Protein AF-Q17CD0-F1 (afdb_monomer)

InterPro domains:
  IPR032071 Domain of unknown function DUF4806 [PF16064] (34-120)

Secondary structure (DSSP, 8-state):
-HHHHHHHHHHHHHHHHHHHHTT--S-SS---PPTT--SSB-SHHHHHHHHHHHHH-HHHHHHHHHHHHHH--TT--HHHHHHHHB-HHHHTTEESS-EEETTEEEEEGGG-TTTTTT--

Foldseek 3Di:
DVVVVVVVVVVVVVVVVVVVVVVPPDDDDDQLDQPPDDPQDQALVSVVVLQCCLVVDVVSLVSL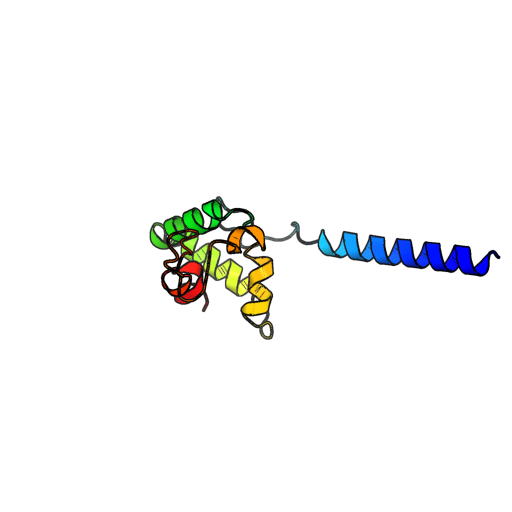LSNLVVQPDVPDDVVNCCCGRYPPNNPPQADCCWDPDVVRTRHHLVVGCSNPVSND

Organism: Aedes aegypti (NCBI:txid7159)

Mean predicted aligned error: 13.46 Å

Sequence (120 aa):
MEKLKLELAQLDVLFSRRREMKQQTGSGKGRPAVVGFEFPLKAEDDVERLEVAVNSDATIRSQYIQLLKAKKLKHIDLVDCFPMLFGSSSMEGYTWSGCRMVKFPKKSMKNYSIFNDCML

Solvent-accessible surface area (backbone atoms only — not comparable to full-atom values): 7036 Å² total; per-residue (Å²): 122,65,70,63,56,53,51,53,54,52,50,52,53,51,55,49,53,55,54,51,64,72,62,70,83,76,87,92,68,90,68,62,63,35,87,96,58,69,78,43,27,55,45,47,66,55,53,53,52,48,42,53,41,38,75,73,31,69,66,47,32,51,29,46,34,48,30,48,57,71,65,48,48,101,85,56,56,69,77,71,47,41,66,61,48,38,27,74,69,26,43,72,54,49,33,65,83,35,39,89,41,95,90,60,66,25,46,37,41,72,79,34,51,72,72,46,77,49,64,123

Radius of gyration: 18.98 Å; Cα contacts (8 Å, |Δi|>4): 116; chains: 1; bounding box: 53×28×54 Å

Structure (mmCIF, N/CA/C/O backbone):
data_AF-Q17CD0-F1
#
_entry.id   AF-Q17CD0-F1
#
loop_
_atom_site.group_PDB
_atom_site.id
_atom_site.type_symbol
_atom_site.label_atom_id
_atom_site.label_alt_id
_atom_site.label_comp_id
_atom_site.label_asym_id
_atom_site.label_entity_id
_atom_site.label_seq_id
_atom_site.pdbx_PDB_ins_code
_atom_site.Cartn_x
_atom_site.Cartn_y
_atom_site.Cartn_z
_atom_site.occupancy
_atom_site.B_iso_or_equiv
_atom_site.auth_seq_id
_atom_site.auth_comp_id
_atom_site.auth_asym_id
_atom_site.auth_atom_id
_atom_site.pdbx_PDB_model_num
ATOM 1 N N . MET A 1 1 ? 40.464 16.721 30.972 1.00 55.81 1 MET A N 1
ATOM 2 C CA . MET A 1 1 ? 40.202 15.852 29.798 1.00 55.81 1 MET A CA 1
ATOM 3 C C . MET A 1 1 ? 39.076 14.832 30.013 1.00 55.81 1 MET A C 1
ATOM 5 O O . MET A 1 1 ? 38.546 14.352 29.023 1.00 55.81 1 MET A O 1
ATOM 9 N N . GLU A 1 2 ? 38.659 14.515 31.246 1.00 60.78 2 GLU A N 1
ATOM 10 C CA . GLU A 1 2 ? 37.575 13.536 31.494 1.00 60.78 2 GLU A CA 1
ATOM 11 C C . GLU A 1 2 ? 36.161 14.040 31.178 1.00 60.78 2 GLU A C 1
ATOM 13 O O . GLU A 1 2 ? 35.322 13.261 30.735 1.00 60.78 2 GLU A O 1
ATOM 18 N N . LYS A 1 3 ? 35.903 15.347 31.316 1.00 63.97 3 LYS A N 1
ATOM 19 C CA . LYS A 1 3 ? 34.569 15.924 31.079 1.00 63.97 3 LYS A CA 1
ATOM 20 C C . LYS A 1 3 ? 34.076 15.735 29.635 1.00 63.97 3 LYS A C 1
ATOM 22 O O . LYS A 1 3 ? 32.917 15.399 29.434 1.00 63.97 3 LYS A O 1
ATOM 27 N N . LEU A 1 4 ? 34.970 15.868 28.648 1.00 60.69 4 LEU A N 1
ATOM 28 C CA . LEU A 1 4 ? 34.628 15.664 27.232 1.00 60.69 4 LEU A CA 1
ATOM 29 C C . LEU A 1 4 ? 34.391 14.186 26.887 1.00 60.69 4 LEU A C 1
ATOM 31 O O . LEU A 1 4 ? 33.553 13.889 26.043 1.00 60.69 4 LEU A O 1
ATOM 35 N N . LYS A 1 5 ? 35.086 13.250 27.552 1.00 67.81 5 LYS A N 1
ATOM 36 C CA . LYS A 1 5 ? 34.844 11.809 27.361 1.00 67.81 5 LYS A CA 1
ATOM 37 C C . LYS A 1 5 ? 33.465 11.405 27.879 1.00 67.81 5 LYS A C 1
ATOM 39 O O . LYS A 1 5 ? 32.803 10.571 27.270 1.00 67.81 5 LYS A O 1
ATOM 44 N N . LEU A 1 6 ? 33.035 12.024 28.978 1.00 69.06 6 LEU A N 1
ATOM 45 C CA . LEU A 1 6 ? 31.720 11.780 29.558 1.00 69.06 6 LEU A CA 1
ATOM 46 C C . LEU A 1 6 ? 30.593 12.306 28.657 1.00 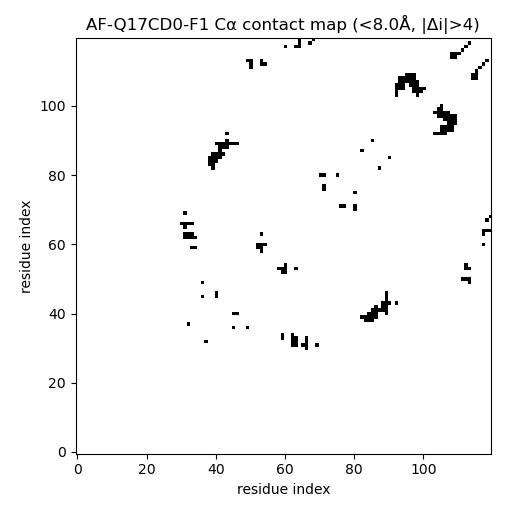69.06 6 LEU A C 1
ATOM 48 O O . LEU A 1 6 ? 29.567 11.647 28.522 1.00 69.06 6 LEU A O 1
ATOM 52 N N . GLU A 1 7 ? 30.795 13.452 28.006 1.00 67.12 7 GLU A N 1
ATOM 53 C CA . GLU A 1 7 ? 29.801 14.039 27.101 1.00 67.12 7 GLU A CA 1
ATOM 54 C C . GLU A 1 7 ? 29.646 13.232 25.799 1.00 67.12 7 GLU A C 1
ATOM 56 O O . GLU A 1 7 ? 28.523 12.973 25.367 1.00 67.12 7 GLU A O 1
ATOM 61 N N . LEU A 1 8 ? 30.753 12.734 25.227 1.00 65.62 8 LEU A N 1
ATOM 62 C CA . LEU A 1 8 ? 30.714 11.868 24.039 1.00 65.62 8 LEU A CA 1
ATOM 63 C C . LEU A 1 8 ? 29.952 10.561 24.314 1.00 65.62 8 LEU A C 1
ATOM 65 O O . LEU A 1 8 ? 29.104 10.155 23.522 1.00 65.62 8 LEU A O 1
ATOM 69 N N . ALA A 1 9 ? 30.202 9.941 25.472 1.00 70.88 9 ALA A N 1
ATOM 70 C CA . ALA A 1 9 ? 29.519 8.717 25.881 1.00 70.88 9 ALA A CA 1
ATOM 71 C C . ALA A 1 9 ? 28.007 8.930 26.077 1.00 70.88 9 ALA A C 1
ATOM 73 O O . ALA A 1 9 ? 27.204 8.072 25.714 1.00 70.88 9 ALA A O 1
ATOM 74 N N . GLN A 1 10 ? 27.598 10.087 26.609 1.00 73.56 10 GLN A N 1
ATOM 75 C CA . GLN A 1 10 ? 26.178 10.428 26.749 1.00 73.56 10 GLN A CA 1
ATOM 76 C C . GLN A 1 10 ? 25.504 10.644 25.389 1.00 73.56 10 GLN A C 1
ATOM 78 O O . GLN A 1 10 ? 24.355 10.232 25.203 1.00 73.56 10 GLN A O 1
ATOM 83 N N . LEU A 1 11 ? 26.217 11.235 24.425 1.00 62.34 11 LEU A N 1
ATOM 84 C CA . LEU A 1 11 ? 25.715 11.415 23.067 1.00 62.34 11 LEU A CA 1
ATOM 85 C C . LEU A 1 11 ? 25.532 10.066 22.354 1.00 62.34 11 LEU A C 1
ATOM 87 O O . LEU A 1 11 ? 24.478 9.839 21.764 1.00 62.34 11 LEU A O 1
ATOM 91 N N . ASP A 1 12 ? 26.491 9.143 22.465 1.00 69.75 12 ASP A N 1
ATOM 92 C CA . ASP A 1 12 ? 26.392 7.793 21.886 1.00 69.75 12 ASP A CA 1
ATOM 93 C C . ASP A 1 12 ? 25.223 6.989 22.468 1.00 69.75 12 ASP A C 1
ATOM 95 O O . ASP A 1 12 ? 24.493 6.322 21.729 1.00 69.75 12 ASP A O 1
ATOM 99 N N . VAL A 1 13 ? 24.974 7.105 23.776 1.00 71.62 13 VAL A N 1
ATOM 100 C CA . VAL A 1 13 ? 23.810 6.482 24.425 1.00 71.62 13 VAL A CA 1
ATOM 101 C C . VAL A 1 13 ? 22.501 7.106 23.932 1.00 71.62 13 VAL A C 1
ATOM 103 O O . VAL A 1 13 ? 21.550 6.375 23.661 1.00 71.62 13 VAL A O 1
ATOM 106 N N . LEU A 1 14 ? 22.432 8.430 23.745 1.00 67.81 14 LEU A N 1
ATOM 107 C CA . LEU A 1 14 ? 21.251 9.098 23.176 1.00 67.81 14 LEU A CA 1
ATOM 108 C C . LEU A 1 14 ? 21.017 8.720 21.707 1.00 67.81 14 LEU A C 1
ATOM 110 O O . LEU A 1 14 ? 19.874 8.478 21.307 1.00 67.81 14 LEU A O 1
ATOM 114 N N . PHE A 1 15 ? 22.078 8.630 20.904 1.00 64.69 15 PHE A N 1
ATOM 115 C CA . PHE A 1 15 ? 21.995 8.192 19.511 1.00 64.69 15 PHE A CA 1
ATOM 116 C C . PHE A 1 15 ? 21.641 6.706 19.391 1.00 64.69 15 PHE A C 1
ATOM 118 O O . PHE A 1 15 ? 20.910 6.336 18.468 1.00 64.69 15 PHE A O 1
ATOM 125 N N . SER A 1 16 ? 22.092 5.866 20.325 1.00 66.44 16 SER A N 1
ATOM 126 C CA . SER A 1 16 ? 21.716 4.449 20.410 1.00 66.44 16 SER A CA 1
ATOM 127 C C . SER A 1 16 ? 20.255 4.293 20.837 1.00 66.44 16 SER A C 1
ATOM 129 O O . SER A 1 16 ? 19.487 3.662 20.115 1.00 66.44 16 SER A O 1
ATOM 131 N N . ARG A 1 17 ? 19.806 5.013 21.876 1.00 62.75 17 ARG A N 1
ATOM 132 C CA . ARG A 1 17 ? 18.385 5.077 22.276 1.00 62.75 17 ARG A CA 1
ATOM 133 C C . ARG A 1 17 ? 17.471 5.556 21.151 1.00 62.75 17 ARG A C 1
ATOM 135 O O . ARG A 1 17 ? 16.364 5.048 20.991 1.00 62.75 17 ARG A O 1
ATOM 142 N N . ARG A 1 18 ? 17.913 6.532 20.350 1.00 55.31 18 ARG A N 1
ATOM 143 C CA . ARG A 1 18 ? 17.158 7.011 19.180 1.00 55.31 18 ARG A CA 1
ATOM 144 C C . ARG A 1 18 ? 17.078 5.948 18.075 1.00 55.31 18 ARG A C 1
ATOM 146 O O . ARG A 1 18 ? 16.053 5.865 17.402 1.00 55.31 18 ARG A O 1
ATOM 153 N N . ARG A 1 19 ? 18.123 5.130 17.890 1.00 54.75 19 ARG A N 1
ATOM 154 C CA . ARG A 1 19 ? 18.104 3.987 16.957 1.00 54.75 19 ARG A CA 1
ATOM 155 C C . ARG A 1 19 ? 17.168 2.875 17.441 1.00 54.75 19 ARG A C 1
ATOM 157 O O . ARG A 1 19 ? 16.420 2.341 16.627 1.00 54.75 19 ARG A O 1
ATOM 164 N N . GLU A 1 20 ? 17.131 2.607 18.744 1.00 50.88 20 GLU A N 1
ATOM 165 C CA . GLU A 1 20 ? 16.220 1.626 19.353 1.00 50.88 20 GLU A CA 1
ATOM 166 C C . GLU A 1 20 ? 14.748 2.073 19.283 1.00 50.88 20 GLU A C 1
ATOM 168 O O . GLU A 1 20 ? 13.879 1.287 18.906 1.00 50.88 20 GLU A O 1
ATOM 173 N N . MET A 1 21 ? 14.460 3.363 19.502 1.00 46.91 21 MET A N 1
ATOM 174 C CA . MET A 1 21 ? 13.113 3.941 19.331 1.00 46.91 21 MET A CA 1
ATOM 175 C C . MET A 1 21 ? 12.563 3.790 17.901 1.00 46.91 21 MET A C 1
ATOM 177 O O . MET A 1 21 ? 11.350 3.739 17.714 1.00 46.91 21 MET A O 1
ATOM 181 N N . LYS A 1 22 ? 13.426 3.678 16.880 1.00 47.19 22 LYS A N 1
ATOM 182 C CA . LYS A 1 22 ? 12.998 3.459 15.486 1.00 47.19 22 LYS A CA 1
ATOM 183 C C . LYS A 1 22 ? 12.727 1.982 15.161 1.00 47.19 22 LYS A C 1
ATOM 185 O O . LYS A 1 22 ? 12.101 1.701 14.142 1.00 47.19 22 LYS A O 1
ATOM 190 N N . GLN A 1 23 ? 13.143 1.049 16.023 1.00 43.47 23 GLN A N 1
ATOM 191 C CA . GLN A 1 23 ? 12.863 -0.390 15.893 1.00 43.47 23 GLN A CA 1
ATOM 192 C C . GLN A 1 23 ? 11.686 -0.867 16.753 1.00 43.47 23 GLN A C 1
ATOM 194 O O . GLN A 1 23 ? 11.184 -1.969 16.545 1.00 43.47 23 GLN A O 1
ATOM 199 N N . GLN A 1 24 ? 11.148 -0.029 17.642 1.00 42.75 24 GLN A N 1
ATOM 200 C CA . GLN A 1 24 ? 9.991 -0.383 18.465 1.00 42.75 24 GLN A CA 1
ATOM 201 C C . GLN A 1 24 ? 8.654 -0.052 17.786 1.00 42.75 24 GLN A C 1
ATOM 203 O O . GLN A 1 24 ? 7.760 0.568 18.349 1.00 42.75 24 GLN A O 1
ATOM 208 N N . THR A 1 25 ? 8.482 -0.550 16.561 1.00 42.34 25 THR A N 1
ATOM 209 C CA . THR A 1 25 ? 7.152 -0.898 16.052 1.00 42.34 25 THR A CA 1
ATOM 210 C C . THR A 1 25 ? 7.174 -2.331 15.514 1.00 42.34 25 THR A C 1
ATOM 212 O O . THR A 1 25 ? 6.956 -2.593 14.344 1.00 42.34 25 THR A O 1
ATOM 215 N N . GLY A 1 26 ? 7.270 -3.306 16.421 1.00 40.62 26 GLY A N 1
ATOM 216 C CA . GLY A 1 26 ? 6.825 -4.706 16.253 1.00 40.62 26 GLY A CA 1
ATOM 217 C C . GLY A 1 26 ? 6.752 -5.359 17.637 1.00 40.62 26 GLY A C 1
ATOM 218 O O . GLY A 1 26 ? 7.689 -5.189 18.394 1.00 40.62 26 GLY A O 1
ATOM 219 N N . SER A 1 27 ? 5.730 -6.058 18.125 1.00 39.69 27 SER A N 1
ATOM 220 C CA . SER A 1 27 ? 4.327 -6.289 17.786 1.00 39.69 27 SER A CA 1
ATOM 221 C C . SER A 1 27 ? 3.761 -6.949 19.056 1.00 39.69 27 SER A C 1
ATOM 223 O O . SER A 1 27 ? 4.295 -7.957 19.504 1.00 39.69 27 SER A O 1
ATOM 225 N N . GLY A 1 28 ? 2.765 -6.347 19.704 1.00 40.03 28 GLY A N 1
ATOM 226 C CA . GLY A 1 28 ? 2.312 -6.774 21.035 1.00 40.03 28 GLY A CA 1
ATOM 227 C C . GLY A 1 28 ? 0.948 -6.205 21.405 1.00 40.03 28 GLY A C 1
ATOM 228 O O . GLY A 1 28 ? 0.776 -5.689 22.502 1.00 40.03 28 GLY A O 1
ATOM 229 N N . LYS A 1 29 ? 0.032 -6.203 20.433 1.00 38.03 29 LYS A N 1
ATOM 230 C CA . LYS A 1 29 ? -1.438 -6.099 20.532 1.00 38.03 29 LYS A CA 1
ATOM 231 C C . LYS A 1 29 ? -1.953 -5.906 19.109 1.00 38.03 29 LYS A C 1
ATOM 233 O O . LYS A 1 29 ? -1.430 -5.043 18.410 1.00 38.03 29 LYS A O 1
ATOM 238 N N . GLY A 1 30 ? -2.886 -6.764 18.690 1.00 46.22 30 GLY A N 1
ATOM 239 C CA . GLY A 1 30 ? -3.349 -6.970 17.312 1.00 46.22 30 GLY A CA 1
ATOM 240 C C . GLY A 1 30 ? -3.246 -5.740 16.419 1.00 46.22 30 GLY A C 1
ATOM 241 O O . GLY A 1 30 ? -4.129 -4.886 16.414 1.00 46.22 30 GLY A O 1
ATOM 242 N N . ARG A 1 31 ? -2.152 -5.653 15.659 1.00 51.72 31 ARG A N 1
ATOM 243 C CA . ARG A 1 31 ? -2.092 -4.695 14.563 1.00 51.72 31 ARG A CA 1
ATOM 244 C C . ARG A 1 31 ? -3.049 -5.205 13.504 1.00 51.72 31 ARG A C 1
ATOM 246 O O . ARG A 1 31 ? -3.012 -6.407 13.243 1.00 51.72 31 ARG A O 1
ATOM 253 N N . PRO A 1 32 ? -3.872 -4.343 12.900 1.00 56.31 32 PRO A N 1
ATOM 254 C CA . PRO A 1 32 ? -4.548 -4.702 11.665 1.00 56.31 32 PRO A CA 1
ATOM 255 C C . PRO A 1 32 ? -3.458 -5.074 10.661 1.00 56.31 32 PRO A C 1
ATOM 257 O O . PRO A 1 32 ? -2.757 -4.211 10.152 1.00 56.31 32 PRO A O 1
ATOM 260 N N . ALA A 1 33 ? -3.208 -6.366 10.498 1.00 64.56 33 ALA A N 1
ATOM 261 C CA . ALA A 1 33 ? -2.261 -6.896 9.540 1.00 64.56 33 ALA A CA 1
ATOM 262 C C . ALA A 1 33 ? -3.072 -7.246 8.302 1.00 64.56 33 ALA A C 1
ATOM 264 O O . ALA A 1 33 ? -4.103 -7.910 8.414 1.00 64.56 33 ALA A O 1
ATOM 265 N N . VAL A 1 34 ? -2.627 -6.776 7.141 1.00 76.19 34 VAL A N 1
ATOM 266 C CA . VAL A 1 34 ? -3.184 -7.269 5.886 1.00 76.19 34 VAL A CA 1
ATOM 267 C C . VAL A 1 34 ? -2.561 -8.635 5.652 1.00 76.19 34 VAL A C 1
ATOM 269 O O . VAL A 1 34 ? -1.337 -8.763 5.601 1.00 76.19 34 VAL A O 1
ATOM 272 N N . VAL A 1 35 ? -3.395 -9.665 5.579 1.00 75.88 35 VAL A N 1
ATOM 273 C CA . VAL A 1 35 ? -2.936 -11.044 5.403 1.00 75.88 35 VAL A CA 1
ATOM 274 C C . VAL A 1 35 ? -2.091 -11.135 4.130 1.00 75.88 35 VAL A C 1
ATOM 276 O O . VAL A 1 35 ? -2.539 -10.752 3.053 1.00 75.88 35 VAL A O 1
ATOM 279 N N . GLY A 1 36 ? -0.856 -11.627 4.265 1.00 78.12 36 GLY A N 1
ATOM 280 C CA . GLY A 1 36 ? 0.081 -11.788 3.148 1.00 78.12 36 GLY A CA 1
ATOM 281 C C . GLY A 1 36 ? 0.969 -10.577 2.841 1.00 78.12 36 GLY A C 1
ATOM 282 O O . GLY A 1 36 ? 1.764 -10.667 1.909 1.00 78.12 36 GLY A O 1
ATOM 283 N N . PHE A 1 37 ? 0.884 -9.486 3.614 1.00 81.62 37 PHE A N 1
ATOM 284 C CA . PHE A 1 37 ? 1.698 -8.282 3.407 1.00 81.62 37 PHE A CA 1
ATOM 285 C C . PHE A 1 37 ? 2.418 -7.833 4.680 1.00 81.62 37 PHE A C 1
ATOM 287 O O . PHE A 1 37 ? 1.840 -7.798 5.768 1.00 81.62 37 PHE A O 1
ATOM 294 N N . GLU A 1 38 ? 3.678 -7.421 4.527 1.00 79.81 38 GLU A N 1
ATOM 295 C CA . GLU A 1 38 ? 4.487 -6.856 5.606 1.00 79.81 38 GLU A CA 1
ATOM 296 C C . GLU A 1 38 ? 4.723 -5.362 5.365 1.00 79.81 38 GLU A C 1
ATOM 298 O O . GLU A 1 38 ? 5.344 -4.962 4.384 1.00 79.81 38 GLU A O 1
ATOM 303 N N . PHE A 1 39 ? 4.222 -4.522 6.274 1.00 76.81 39 PHE A N 1
ATOM 304 C CA . PHE A 1 39 ? 4.383 -3.070 6.186 1.00 76.81 39 PHE A CA 1
ATOM 305 C C . PHE A 1 39 ? 5.577 -2.579 7.021 1.00 76.81 39 PHE A C 1
ATOM 307 O O . PHE A 1 39 ? 5.737 -3.028 8.160 1.00 76.81 39 PHE A O 1
ATOM 314 N N . PRO A 1 40 ? 6.336 -1.572 6.545 1.00 80.06 40 PRO A N 1
ATOM 315 C CA . PRO A 1 40 ? 6.164 -0.865 5.271 1.00 80.06 40 PRO A CA 1
ATOM 316 C C . PRO A 1 40 ? 6.632 -1.696 4.069 1.00 80.06 40 PRO A C 1
ATOM 318 O O . PRO A 1 40 ? 7.655 -2.374 4.152 1.00 80.06 40 PRO A O 1
ATOM 321 N N . LEU A 1 41 ? 5.911 -1.588 2.950 1.00 83.00 41 LEU A N 1
ATOM 322 C CA . LEU A 1 41 ? 6.259 -2.255 1.696 1.00 83.00 41 LEU A CA 1
ATOM 323 C C . LEU A 1 41 ? 7.601 -1.724 1.192 1.00 83.00 41 LEU A C 1
ATOM 325 O O . LEU A 1 41 ? 7.785 -0.513 1.080 1.00 83.00 41 LEU A O 1
ATOM 329 N N . LYS A 1 42 ? 8.562 -2.609 0.928 1.00 80.38 42 LYS A N 1
ATOM 330 C CA . LYS A 1 42 ? 9.927 -2.209 0.535 1.00 80.38 42 LYS A CA 1
ATOM 331 C C . LYS A 1 42 ? 10.147 -2.325 -0.966 1.00 80.38 42 LYS A C 1
ATOM 333 O O . LYS A 1 42 ? 10.938 -1.554 -1.506 1.00 80.38 42 LYS A O 1
ATOM 338 N N . ALA A 1 43 ? 9.448 -3.250 -1.617 1.00 81.81 43 ALA A N 1
ATOM 339 C CA . ALA A 1 43 ? 9.521 -3.469 -3.051 1.00 81.81 43 ALA A CA 1
ATOM 340 C C . ALA A 1 43 ? 8.322 -2.845 -3.771 1.00 81.81 43 ALA A C 1
ATOM 342 O O . ALA A 1 43 ? 7.217 -2.780 -3.235 1.00 81.81 43 ALA A O 1
ATOM 343 N N . GLU A 1 44 ? 8.544 -2.419 -5.013 1.00 82.38 44 GLU A N 1
ATOM 344 C CA . GLU A 1 44 ? 7.468 -2.008 -5.919 1.00 82.38 44 GLU A CA 1
ATOM 345 C C . GLU A 1 44 ? 6.495 -3.165 -6.204 1.00 82.38 44 GLU A C 1
ATOM 347 O O . GLU A 1 44 ? 5.288 -2.941 -6.260 1.00 82.38 44 GLU A O 1
ATOM 352 N N . ASP A 1 45 ? 7.010 -4.392 -6.321 1.00 82.69 45 ASP A N 1
ATOM 353 C CA . ASP A 1 45 ? 6.210 -5.595 -6.586 1.00 82.69 45 ASP A CA 1
ATOM 354 C C . ASP A 1 45 ? 5.162 -5.831 -5.485 1.00 82.69 45 ASP A C 1
ATOM 356 O O . ASP A 1 45 ? 4.002 -6.126 -5.767 1.00 82.69 45 ASP A O 1
ATOM 360 N N . ASP A 1 46 ? 5.521 -5.574 -4.221 1.00 84.50 46 ASP A N 1
ATOM 361 C CA . ASP A 1 46 ? 4.585 -5.683 -3.099 1.00 84.50 46 ASP A CA 1
ATOM 362 C C . ASP A 1 46 ? 3.434 -4.670 -3.202 1.00 84.50 46 ASP A C 1
ATOM 364 O O . ASP A 1 46 ? 2.306 -4.970 -2.806 1.00 84.50 46 ASP A O 1
ATOM 368 N N . VAL A 1 47 ? 3.700 -3.472 -3.737 1.00 83.88 47 VAL A N 1
ATOM 369 C CA . VAL A 1 47 ? 2.685 -2.427 -3.954 1.00 83.88 47 VAL A CA 1
ATOM 370 C C . VAL A 1 47 ? 1.691 -2.875 -5.023 1.00 83.88 47 VAL A C 1
ATOM 372 O O . VAL A 1 47 ? 0.483 -2.713 -4.846 1.00 83.88 47 VAL A O 1
ATOM 375 N N . GLU A 1 48 ? 2.175 -3.494 -6.100 1.00 85.00 48 GLU A N 1
ATOM 376 C CA . GLU A 1 48 ? 1.310 -4.047 -7.146 1.00 85.00 48 GLU A CA 1
ATOM 377 C C . GLU A 1 48 ? 0.502 -5.237 -6.648 1.00 85.00 48 GLU A C 1
ATOM 379 O O . GLU A 1 48 ? -0.704 -5.308 -6.891 1.00 85.00 48 GLU A O 1
ATOM 384 N N . ARG A 1 49 ? 1.133 -6.144 -5.896 1.00 87.38 49 ARG A N 1
ATOM 385 C CA . ARG A 1 49 ? 0.430 -7.264 -5.266 1.00 87.38 49 ARG A CA 1
ATOM 386 C C . ARG A 1 49 ? -0.665 -6.762 -4.335 1.00 87.38 49 ARG A C 1
ATOM 388 O O . ARG A 1 49 ? -1.757 -7.324 -4.356 1.00 87.38 49 ARG A O 1
ATOM 395 N N . LEU A 1 50 ? -0.408 -5.705 -3.561 1.00 86.50 50 LEU A N 1
ATOM 396 C CA . LEU A 1 50 ? -1.407 -5.121 -2.669 1.00 86.50 50 LEU A CA 1
ATOM 397 C C . LEU A 1 50 ? -2.569 -4.517 -3.459 1.00 86.50 50 LEU A C 1
ATOM 399 O O . LEU A 1 50 ? -3.717 -4.781 -3.123 1.00 86.50 50 LEU A O 1
ATOM 403 N N . GLU A 1 51 ? -2.300 -3.769 -4.527 1.00 87.75 51 GLU A N 1
ATOM 404 C CA . GLU A 1 51 ? -3.347 -3.207 -5.390 1.00 87.75 51 GLU A CA 1
ATOM 405 C C . GLU A 1 51 ? -4.229 -4.296 -6.011 1.00 87.75 51 GLU A C 1
ATOM 407 O O . GLU A 1 51 ? -5.458 -4.214 -5.964 1.00 87.75 51 GLU A O 1
ATOM 412 N N . VAL A 1 52 ? -3.618 -5.346 -6.567 1.00 87.50 52 VAL A N 1
ATOM 413 C CA . VAL A 1 52 ? -4.357 -6.474 -7.148 1.00 87.50 52 VAL A CA 1
ATOM 414 C C . VAL A 1 52 ? -5.185 -7.173 -6.076 1.00 87.50 52 VAL A C 1
ATOM 416 O O . VAL A 1 52 ? -6.358 -7.462 -6.304 1.00 87.50 52 VAL A O 1
ATOM 419 N N . ALA A 1 53 ? -4.611 -7.405 -4.896 1.00 87.00 53 ALA A N 1
ATOM 420 C CA . ALA A 1 53 ? -5.289 -8.075 -3.796 1.00 87.00 53 ALA A CA 1
ATOM 421 C C . ALA A 1 53 ? -6.464 -7.251 -3.245 1.00 87.00 53 ALA A C 1
ATOM 423 O O . ALA A 1 53 ? -7.521 -7.804 -2.970 1.00 87.00 53 ALA A O 1
ATOM 424 N N . VAL A 1 54 ? -6.320 -5.928 -3.150 1.00 86.62 54 VAL A N 1
ATOM 425 C CA . VAL A 1 54 ? -7.372 -5.005 -2.695 1.00 86.62 54 VAL A CA 1
ATOM 426 C C . VAL A 1 54 ? -8.508 -4.875 -3.716 1.00 86.62 54 VAL A C 1
ATOM 428 O O . VAL A 1 54 ? -9.665 -4.728 -3.323 1.00 86.62 54 VAL A O 1
ATOM 431 N N . ASN A 1 55 ? -8.211 -4.951 -5.016 1.00 86.31 55 ASN A N 1
ATOM 432 C CA . ASN A 1 55 ? -9.247 -4.965 -6.055 1.00 86.31 55 ASN A CA 1
ATOM 433 C C . ASN A 1 55 ? -9.917 -6.338 -6.213 1.00 86.31 55 ASN A C 1
ATOM 435 O O . ASN A 1 55 ? -11.089 -6.402 -6.576 1.00 86.31 55 ASN A O 1
ATOM 439 N N . SER A 1 56 ? -9.191 -7.426 -5.953 1.00 87.62 56 SER A N 1
ATOM 440 C CA . SER A 1 56 ? -9.703 -8.794 -6.122 1.00 87.62 56 SER A CA 1
ATOM 441 C C . SER A 1 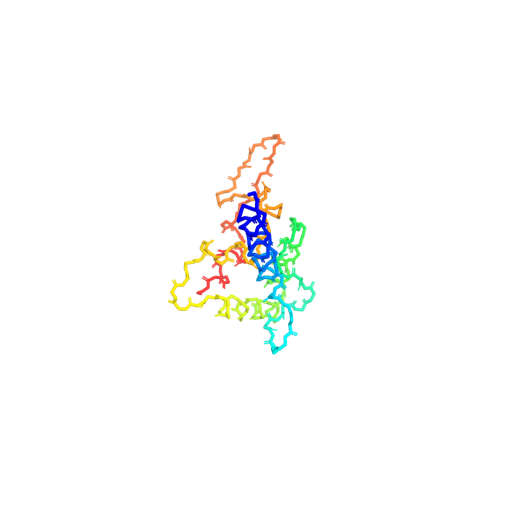56 ? -10.446 -9.306 -4.886 1.00 87.62 56 SER A C 1
ATOM 443 O O . SER A 1 56 ? -11.391 -10.078 -5.023 1.00 87.62 56 SER A O 1
ATOM 445 N N . ASP A 1 57 ? -10.034 -8.888 -3.685 1.00 87.38 57 ASP A N 1
ATOM 446 C CA . ASP A 1 57 ? -10.579 -9.360 -2.412 1.00 87.38 57 ASP A CA 1
ATOM 447 C C . ASP A 1 57 ? -10.987 -8.189 -1.502 1.00 87.38 57 ASP A C 1
ATOM 449 O O . ASP A 1 57 ? -10.169 -7.453 -0.935 1.00 87.38 57 ASP A O 1
ATOM 453 N N . ALA A 1 58 ? -12.300 -8.060 -1.301 1.00 86.38 58 ALA A N 1
ATOM 454 C CA . ALA A 1 58 ? -12.892 -7.066 -0.412 1.00 86.38 58 ALA A CA 1
ATOM 455 C C . ALA A 1 58 ? -12.450 -7.232 1.058 1.00 86.38 58 ALA A C 1
ATOM 457 O O . ALA A 1 58 ? -12.433 -6.259 1.817 1.00 86.38 58 ALA A O 1
ATOM 458 N N . THR A 1 59 ? -12.055 -8.438 1.468 1.00 87.19 59 THR A N 1
ATOM 459 C CA . THR A 1 59 ? -11.535 -8.731 2.810 1.00 87.19 59 THR A CA 1
ATOM 460 C C . THR A 1 59 ? -10.178 -8.072 3.011 1.00 87.19 59 THR A C 1
ATOM 462 O O . THR A 1 59 ? -9.983 -7.351 3.992 1.00 87.19 59 THR A O 1
ATOM 465 N N . ILE A 1 60 ? -9.259 -8.262 2.059 1.00 86.62 60 ILE A N 1
ATOM 466 C CA . ILE A 1 60 ? -7.925 -7.642 2.063 1.00 86.62 60 ILE A CA 1
ATOM 467 C C . ILE A 1 60 ? -8.068 -6.123 2.020 1.00 86.62 60 ILE A C 1
ATOM 469 O O . ILE A 1 60 ? -7.440 -5.416 2.810 1.00 86.62 60 ILE A O 1
ATOM 473 N N . ARG A 1 61 ? -8.971 -5.619 1.174 1.00 87.44 61 ARG A N 1
ATOM 474 C CA . ARG A 1 61 ? -9.325 -4.200 1.130 1.00 87.44 61 ARG A CA 1
ATOM 475 C C . ARG A 1 61 ? -9.773 -3.664 2.487 1.00 87.44 61 ARG A C 1
ATOM 477 O O . ARG A 1 61 ? -9.263 -2.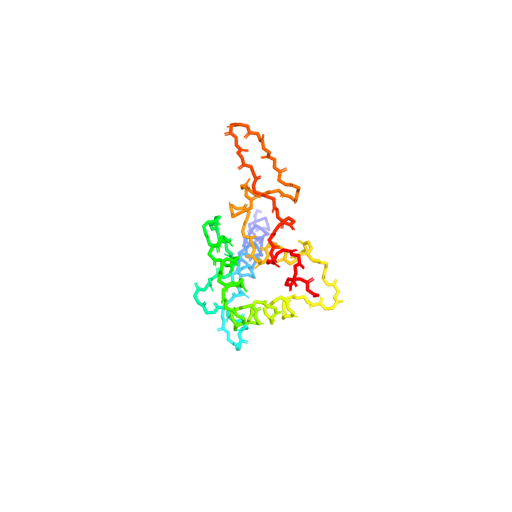642 2.941 1.00 87.44 61 ARG A O 1
ATOM 484 N N . SER A 1 62 ? -10.691 -4.351 3.163 1.00 85.19 62 SER A N 1
ATOM 485 C CA . SER A 1 62 ? -11.164 -3.936 4.486 1.00 85.19 62 SER A CA 1
ATOM 486 C C . SER A 1 62 ? -10.041 -3.957 5.529 1.00 85.19 62 SER A C 1
ATOM 488 O O . SER A 1 62 ? -9.930 -3.023 6.325 1.00 85.19 62 SER A O 1
ATOM 490 N N . GLN A 1 63 ? -9.170 -4.971 5.511 1.00 86.06 63 GLN A N 1
ATOM 491 C CA . GLN A 1 63 ? -8.002 -5.037 6.399 1.00 86.06 63 GLN A CA 1
ATOM 492 C C . GLN A 1 63 ? -7.038 -3.874 6.153 1.00 86.06 63 GLN A C 1
ATOM 494 O O . GLN A 1 63 ? -6.561 -3.253 7.104 1.00 86.06 63 GLN A O 1
ATOM 499 N N . TYR A 1 64 ? -6.792 -3.536 4.886 1.00 85.69 64 TYR A N 1
ATOM 500 C CA . TYR A 1 64 ? -5.941 -2.411 4.518 1.00 85.69 64 TYR A CA 1
ATOM 501 C C . TYR A 1 64 ? -6.534 -1.077 4.986 1.00 85.69 64 TYR A C 1
ATOM 503 O O . TYR A 1 64 ? -5.840 -0.287 5.622 1.00 85.69 64 TYR A O 1
ATOM 511 N N . ILE A 1 65 ? -7.839 -0.862 4.793 1.00 83.88 65 ILE A N 1
ATOM 512 C CA . ILE A 1 65 ? -8.546 0.325 5.299 1.00 83.88 65 ILE A CA 1
ATOM 513 C C . ILE A 1 65 ? -8.497 0.388 6.833 1.00 83.88 65 ILE A C 1
ATOM 515 O O . ILE A 1 65 ? -8.310 1.462 7.402 1.00 83.88 65 ILE A O 1
ATOM 519 N N . GLN A 1 66 ? -8.641 -0.740 7.533 1.00 83.69 66 GLN A N 1
ATOM 520 C CA . GLN A 1 66 ? -8.495 -0.781 8.991 1.00 83.69 66 GLN A CA 1
ATOM 521 C C . GLN A 1 66 ? -7.074 -0.427 9.435 1.00 83.69 66 GLN A C 1
ATOM 523 O O . GLN A 1 66 ? -6.909 0.295 10.419 1.00 83.69 66 GLN A O 1
ATOM 528 N N . LEU A 1 67 ? -6.056 -0.880 8.700 1.00 81.19 67 LEU A N 1
ATOM 529 C CA . LEU A 1 67 ? -4.667 -0.504 8.944 1.00 81.19 67 LEU A CA 1
ATOM 530 C C . LEU A 1 67 ? -4.434 0.988 8.703 1.00 81.19 67 LEU A C 1
ATOM 532 O O . LEU A 1 67 ? -3.815 1.640 9.544 1.00 81.19 67 LEU A O 1
ATOM 536 N N . LEU A 1 68 ? -4.995 1.549 7.632 1.00 79.19 68 LEU A N 1
ATOM 537 C CA . LEU A 1 68 ? -4.972 2.988 7.371 1.00 79.19 68 LEU A CA 1
ATOM 538 C C . LEU A 1 68 ? -5.642 3.770 8.505 1.00 79.19 68 LEU A C 1
ATOM 540 O O . LEU A 1 68 ? -5.037 4.692 9.041 1.00 79.19 68 LEU A O 1
ATOM 544 N N . LYS A 1 69 ? -6.835 3.359 8.946 1.00 77.44 69 LYS A N 1
ATOM 545 C CA . LYS A 1 69 ? -7.552 3.987 10.071 1.00 77.44 69 LYS A CA 1
ATOM 546 C C . LYS A 1 69 ? -6.794 3.884 11.392 1.00 77.44 69 LYS A C 1
ATOM 548 O O . LYS A 1 69 ? -6.837 4.816 12.186 1.00 77.44 69 LYS A O 1
ATOM 553 N N . ALA A 1 70 ? -6.100 2.775 11.635 1.00 76.56 70 ALA A N 1
ATOM 554 C CA . ALA A 1 70 ? -5.288 2.604 12.836 1.00 76.56 70 ALA A CA 1
ATOM 555 C C . ALA A 1 70 ? -4.015 3.464 12.814 1.00 76.56 70 ALA A C 1
ATOM 557 O O . ALA A 1 70 ? -3.571 3.909 13.871 1.00 76.56 70 ALA A O 1
ATOM 558 N N . LYS A 1 71 ? -3.424 3.701 11.632 1.00 70.19 71 LYS A N 1
ATOM 559 C CA . LYS A 1 71 ? -2.242 4.566 11.478 1.00 70.19 71 LYS A CA 1
ATOM 560 C C . LYS A 1 71 ? -2.583 6.053 11.394 1.00 70.19 71 LYS A C 1
ATOM 562 O O . LYS A 1 71 ? -1.805 6.869 11.883 1.00 70.19 71 LYS A O 1
ATOM 567 N N . LYS A 1 72 ? -3.744 6.405 10.838 1.00 67.38 72 LYS A N 1
ATOM 568 C CA . LYS A 1 72 ? -4.283 7.768 10.788 1.00 67.38 72 LYS A CA 1
ATOM 569 C C . LYS A 1 72 ? -4.740 8.176 12.192 1.00 67.38 72 LYS A C 1
ATOM 571 O O . LYS A 1 72 ? -5.924 8.136 12.524 1.00 67.38 72 LYS A O 1
ATOM 576 N N . LEU A 1 73 ? -3.790 8.562 13.051 1.00 58.03 73 LEU A N 1
ATOM 577 C CA . LEU A 1 73 ? -4.125 9.341 14.244 1.00 58.03 73 LEU A CA 1
ATOM 578 C C . LEU A 1 73 ? -4.875 10.594 13.777 1.00 58.03 73 LEU A C 1
ATOM 580 O O . LEU A 1 73 ? -4.500 11.186 12.770 1.00 58.03 73 LEU A O 1
ATOM 584 N N . LYS A 1 74 ? -5.903 11.014 14.523 1.00 58.12 74 LYS A N 1
ATOM 585 C CA . LYS A 1 74 ? -6.852 12.099 14.179 1.00 58.12 74 LYS A CA 1
ATOM 586 C C . LYS A 1 74 ? -6.236 13.447 13.736 1.00 58.12 74 LYS A C 1
ATOM 588 O O . LYS A 1 74 ? -6.984 14.318 13.318 1.00 58.12 74 LYS A O 1
ATOM 593 N N . HIS A 1 75 ? -4.917 13.618 13.837 1.00 56.16 75 HIS A N 1
ATOM 594 C CA . HIS A 1 75 ? -4.165 14.833 13.518 1.00 56.16 75 HIS A CA 1
ATOM 595 C C . HIS A 1 75 ? -2.934 14.609 12.619 1.00 56.16 75 HIS A C 1
ATOM 597 O O . HIS A 1 75 ? -2.131 15.524 12.479 1.00 56.16 75 HIS A O 1
ATOM 603 N N . ILE A 1 76 ? -2.744 13.414 12.050 1.00 61.03 76 ILE A N 1
ATOM 604 C CA . ILE A 1 76 ? -1.608 13.128 11.162 1.00 61.03 76 ILE A CA 1
ATOM 605 C C . ILE A 1 76 ? -2.083 13.202 9.709 1.00 61.03 76 ILE A C 1
ATOM 607 O O . ILE A 1 76 ? -3.038 12.515 9.333 1.00 61.03 76 ILE A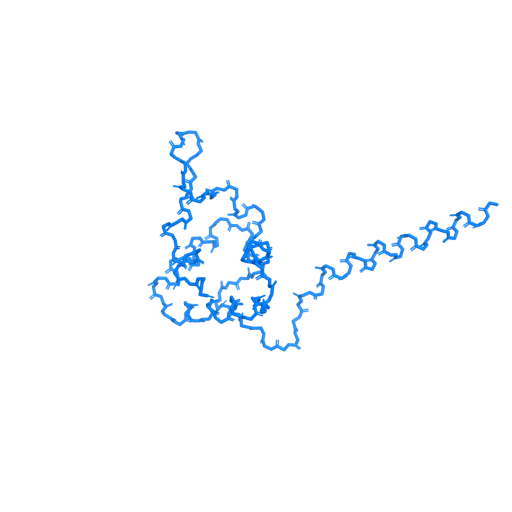 O 1
ATOM 611 N N . ASP A 1 77 ? -1.411 14.026 8.903 1.00 62.84 77 ASP A N 1
ATOM 612 C CA . ASP A 1 77 ? -1.675 14.140 7.472 1.00 62.84 77 ASP A CA 1
ATOM 613 C C . ASP A 1 77 ? -1.307 12.842 6.744 1.00 62.84 77 ASP A C 1
ATOM 615 O O . ASP A 1 77 ? -0.404 12.098 7.135 1.00 62.84 77 ASP A O 1
ATOM 619 N N . LEU A 1 78 ? -2.000 12.555 5.638 1.00 62.75 78 LEU A N 1
ATOM 620 C CA . LEU A 1 78 ? -1.758 11.343 4.843 1.00 62.75 78 LEU A CA 1
ATOM 621 C C . LEU A 1 78 ? -0.284 11.219 4.429 1.00 62.75 78 LEU A C 1
ATOM 623 O O . LEU A 1 78 ? 0.263 10.117 4.419 1.00 62.75 78 LEU A O 1
ATOM 627 N N . VAL A 1 79 ? 0.366 12.354 4.164 1.00 64.38 79 VAL A N 1
ATOM 628 C CA . VAL A 1 79 ? 1.779 12.465 3.777 1.00 64.38 79 VAL A CA 1
ATOM 629 C C . VAL A 1 79 ? 2.720 11.897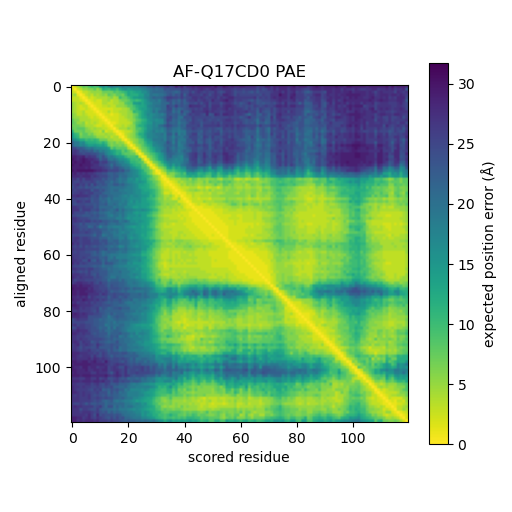 4.845 1.00 64.38 79 VAL A C 1
ATOM 631 O O . VAL A 1 79 ? 3.717 11.268 4.502 1.00 64.38 79 VAL A O 1
ATOM 634 N N . ASP A 1 80 ? 2.380 12.030 6.125 1.00 68.62 80 ASP A N 1
ATOM 635 C CA . ASP A 1 80 ? 3.162 11.467 7.230 1.00 68.62 80 ASP A CA 1
ATOM 636 C C . ASP A 1 80 ? 2.897 9.965 7.427 1.00 68.62 80 ASP A C 1
ATOM 638 O O . ASP A 1 80 ? 3.758 9.224 7.909 1.00 68.62 80 ASP A O 1
ATOM 642 N N . CYS A 1 81 ? 1.726 9.478 7.005 1.00 69.81 81 CYS A N 1
ATOM 643 C CA . CYS A 1 81 ? 1.404 8.049 7.006 1.00 69.81 81 CYS A CA 1
ATOM 644 C C . CYS A 1 81 ? 2.081 7.294 5.849 1.00 69.81 81 CYS A C 1
ATOM 646 O O . CYS A 1 81 ? 2.390 6.109 5.996 1.00 69.81 81 CYS A O 1
ATOM 648 N N . PHE A 1 82 ? 2.356 7.960 4.723 1.00 73.94 82 PHE A N 1
ATOM 649 C CA .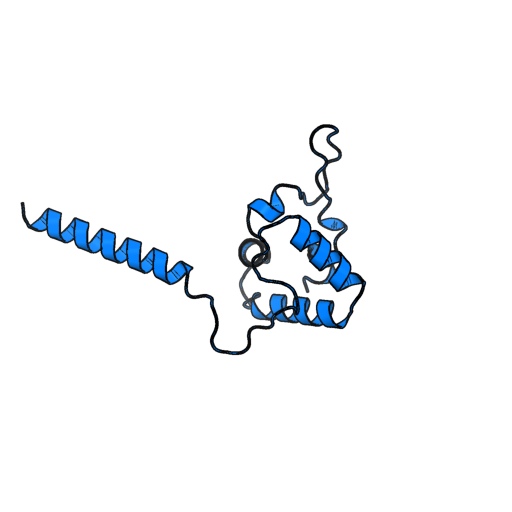 PHE A 1 82 ? 3.035 7.375 3.559 1.00 73.94 82 PHE A CA 1
ATOM 650 C C . PHE A 1 82 ? 4.334 6.624 3.901 1.00 73.94 82 PHE A C 1
ATOM 652 O O . PHE A 1 82 ? 4.401 5.432 3.599 1.00 73.94 82 PHE A O 1
ATOM 659 N N . PRO A 1 83 ? 5.331 7.222 4.585 1.00 75.19 83 PRO A N 1
ATOM 660 C CA . PRO A 1 83 ? 6.579 6.532 4.926 1.00 75.19 83 PRO A CA 1
ATOM 661 C C . PRO A 1 83 ? 6.395 5.374 5.922 1.00 75.19 83 PRO A C 1
ATOM 663 O O . PRO A 1 83 ? 7.282 4.535 6.071 1.00 75.19 83 PRO A O 1
ATOM 666 N N . MET A 1 84 ? 5.251 5.299 6.613 1.00 74.75 84 MET A N 1
ATOM 667 C CA . MET A 1 84 ? 4.915 4.167 7.481 1.00 74.75 84 MET A CA 1
ATOM 668 C C . MET A 1 84 ? 4.303 2.984 6.721 1.00 74.75 84 MET A C 1
ATOM 670 O O . MET A 1 84 ? 4.193 1.893 7.287 1.00 74.75 84 MET A O 1
ATOM 674 N N . LEU A 1 85 ? 3.833 3.201 5.495 1.00 78.69 85 LEU A N 1
ATOM 675 C CA . LEU A 1 85 ? 3.151 2.207 4.664 1.00 78.69 85 LEU A CA 1
ATOM 676 C C . LEU A 1 85 ? 4.034 1.754 3.507 1.00 78.69 85 LEU A C 1
ATOM 678 O O . LEU A 1 85 ? 4.058 0.572 3.180 1.00 78.69 85 LEU A O 1
ATOM 682 N N . PHE A 1 86 ? 4.789 2.685 2.940 1.00 82.44 86 PHE A N 1
ATOM 683 C CA . PHE A 1 86 ? 5.595 2.491 1.754 1.00 82.44 86 PHE A CA 1
ATOM 684 C C . PHE A 1 86 ? 7.005 2.997 2.034 1.00 82.44 86 PHE A C 1
ATOM 686 O O . PHE A 1 86 ? 7.217 4.159 2.383 1.00 82.44 86 PHE A O 1
ATOM 693 N N . GLY A 1 87 ? 7.980 2.106 1.916 1.00 79.62 87 GLY A N 1
ATOM 694 C CA . GLY A 1 87 ? 9.387 2.459 2.000 1.00 79.62 87 GLY A CA 1
ATOM 695 C C . GLY A 1 87 ? 9.801 3.271 0.778 1.00 79.62 87 GLY A C 1
ATOM 696 O O . GLY A 1 87 ? 9.251 3.091 -0.308 1.00 79.62 87 GLY A O 1
ATOM 697 N N . SER A 1 88 ? 10.806 4.132 0.935 1.00 74.25 88 SER A N 1
ATOM 698 C CA . SER A 1 88 ? 11.284 5.011 -0.138 1.00 74.25 88 SER A CA 1
ATOM 699 C C . SER A 1 88 ? 11.584 4.253 -1.436 1.00 74.25 88 SER A C 1
ATOM 701 O O . SER A 1 88 ? 11.182 4.712 -2.496 1.00 74.25 88 SER A O 1
ATOM 703 N N . SER A 1 89 ? 12.183 3.059 -1.345 1.00 76.88 89 SER A N 1
ATOM 704 C CA . SER A 1 89 ? 12.501 2.198 -2.495 1.00 76.88 89 SER A CA 1
ATOM 705 C C . SER A 1 89 ? 11.272 1.657 -3.230 1.00 76.88 89 SER A C 1
ATOM 707 O O . SER A 1 89 ? 11.291 1.533 -4.448 1.00 76.88 89 SER A O 1
ATOM 709 N N . SER A 1 90 ? 10.168 1.396 -2.522 1.00 77.00 90 SER A N 1
ATOM 710 C CA . SER A 1 90 ? 8.916 0.961 -3.160 1.00 77.00 90 SER A CA 1
ATOM 711 C C . SER A 1 90 ? 8.257 2.071 -3.977 1.00 77.00 90 SER A C 1
ATOM 713 O O . SER A 1 90 ? 7.441 1.785 -4.841 1.00 77.00 90 SER A O 1
ATOM 715 N N . MET A 1 91 ? 8.618 3.332 -3.711 1.00 75.25 91 MET A N 1
ATOM 716 C CA . MET A 1 91 ? 8.022 4.528 -4.308 1.00 75.25 91 MET A CA 1
ATOM 717 C C . MET A 1 91 ? 8.830 5.109 -5.469 1.00 75.25 91 MET A C 1
ATOM 719 O O . MET A 1 91 ? 8.334 5.988 -6.170 1.00 75.25 91 MET A O 1
ATOM 723 N N . GLU A 1 92 ? 10.056 4.640 -5.710 1.00 74.69 92 GLU A N 1
ATOM 724 C CA . GLU A 1 92 ? 10.943 5.218 -6.732 1.00 74.69 92 GLU A CA 1
ATOM 725 C C . GLU A 1 92 ? 10.362 5.119 -8.157 1.00 74.69 92 GLU A C 1
ATOM 727 O O . GLU A 1 92 ? 10.556 6.029 -8.977 1.00 74.69 92 GLU A O 1
ATOM 732 N N . GLY A 1 93 ? 9.595 4.057 -8.433 1.00 71.38 93 GLY A N 1
ATOM 733 C CA . GLY A 1 93 ? 8.894 3.833 -9.701 1.00 71.38 93 GLY A CA 1
ATOM 734 C C . GLY A 1 93 ? 7.491 4.444 -9.790 1.00 71.38 93 GLY A C 1
ATOM 735 O O . GLY A 1 93 ? 6.859 4.375 -10.847 1.00 71.38 93 GLY A O 1
ATOM 736 N N . TYR A 1 94 ? 7.005 5.111 -8.740 1.00 74.38 94 TYR A N 1
ATOM 737 C CA . TYR A 1 94 ? 5.663 5.694 -8.698 1.00 74.38 94 TYR A CA 1
ATOM 738 C C . TYR A 1 94 ? 5.694 7.223 -8.739 1.00 74.38 94 TYR A C 1
ATOM 740 O O . TYR A 1 94 ? 6.552 7.882 -8.152 1.00 74.38 94 TYR A O 1
ATOM 748 N N . THR A 1 95 ? 4.727 7.821 -9.437 1.00 75.25 95 THR A N 1
ATOM 749 C CA . THR A 1 95 ? 4.431 9.257 -9.341 1.00 75.25 95 THR A CA 1
ATOM 750 C C . THR A 1 95 ? 2.934 9.488 -9.288 1.00 75.25 95 THR A C 1
ATOM 752 O O . THR A 1 95 ? 2.158 8.743 -9.883 1.00 75.25 95 THR A O 1
ATOM 755 N N . TRP A 1 96 ? 2.511 10.569 -8.629 1.00 67.25 96 TRP A N 1
ATOM 756 C CA . TRP A 1 96 ? 1.093 10.913 -8.492 1.00 67.25 96 TRP A CA 1
ATOM 757 C C . TRP A 1 96 ? 0.331 10.875 -9.830 1.00 67.25 96 TRP A C 1
ATOM 759 O O . TRP A 1 96 ? -0.656 10.154 -9.980 1.00 67.25 96 TRP A O 1
ATOM 769 N N . SER A 1 97 ? 0.848 11.575 -10.844 1.00 63.88 97 SER A N 1
ATOM 770 C CA . SER A 1 97 ? 0.240 11.641 -12.180 1.00 63.88 97 SER A CA 1
ATOM 771 C C . SER A 1 97 ? 0.674 10.511 -13.125 1.00 63.88 97 SER A C 1
ATOM 773 O O . SER A 1 97 ? 0.006 10.277 -14.134 1.00 63.88 97 SER A O 1
ATOM 775 N N . GLY A 1 98 ? 1.739 9.773 -12.797 1.00 60.78 98 GLY A N 1
ATOM 776 C CA . GLY A 1 98 ? 2.492 8.910 -13.715 1.00 60.78 98 GLY A CA 1
ATOM 777 C C . GLY A 1 98 ? 3.335 9.712 -14.699 1.00 60.78 98 GLY A C 1
ATOM 778 O O . GLY A 1 98 ? 2.951 10.800 -15.125 1.00 60.78 98 GLY A O 1
ATOM 779 N N . CYS A 1 99 ? 4.481 9.161 -15.092 1.00 54.78 99 CYS A N 1
ATOM 780 C CA . CYS A 1 99 ? 5.303 9.723 -16.161 1.00 54.78 99 CYS A CA 1
ATOM 781 C C . CYS A 1 99 ? 5.558 8.653 -17.216 1.00 54.78 99 CYS A C 1
ATOM 783 O O . CYS A 1 99 ? 6.224 7.657 -16.949 1.00 54.78 99 CYS A O 1
ATOM 785 N N . ARG A 1 100 ? 5.100 8.889 -18.448 1.00 57.06 100 ARG A N 1
ATOM 786 C CA . ARG A 1 100 ? 5.451 8.054 -19.607 1.00 57.06 100 ARG A CA 1
ATOM 787 C C . ARG A 1 100 ? 6.779 8.514 -20.207 1.00 57.06 100 ARG A C 1
ATOM 789 O O . ARG A 1 100 ? 6.834 8.915 -21.364 1.00 57.06 100 ARG A O 1
ATOM 796 N N . MET A 1 101 ? 7.847 8.524 -19.413 1.00 58.25 101 MET A N 1
ATOM 797 C CA . MET A 1 101 ? 9.181 8.690 -19.986 1.00 58.25 101 MET A CA 1
ATOM 798 C C . MET A 1 101 ? 9.648 7.346 -20.539 1.00 58.25 101 MET A C 1
ATOM 800 O O . MET A 1 101 ? 9.665 6.357 -19.817 1.00 58.25 101 MET A O 1
ATOM 804 N N . VAL A 1 102 ? 10.061 7.321 -21.809 1.00 56.25 102 VAL A N 1
ATOM 805 C CA . VAL A 1 102 ? 10.478 6.101 -22.534 1.00 56.25 102 VAL A CA 1
ATOM 806 C C . VAL A 1 102 ? 11.625 5.358 -21.830 1.00 56.25 102 VAL A C 1
ATOM 808 O O . VAL A 1 102 ? 11.731 4.144 -21.945 1.00 56.25 102 VAL A O 1
ATOM 811 N N . LYS A 1 103 ? 12.467 6.074 -21.072 1.00 56.62 103 LYS A N 1
ATOM 812 C CA . LYS A 1 103 ? 13.610 5.498 -20.343 1.00 56.62 103 LYS A CA 1
ATOM 813 C C . LYS A 1 103 ? 13.267 4.973 -18.944 1.00 56.62 103 LYS A C 1
ATOM 815 O O . LYS A 1 103 ? 13.960 4.087 -18.468 1.00 56.62 103 LYS A O 1
ATOM 820 N N . PHE A 1 104 ? 12.229 5.513 -18.302 1.00 55.09 104 PHE A N 1
ATOM 821 C CA . PHE A 1 104 ? 11.788 5.135 -16.954 1.00 55.09 104 PHE A CA 1
ATOM 822 C C . PHE A 1 104 ? 10.278 5.391 -16.836 1.00 55.09 104 PHE A C 1
ATOM 824 O O . PHE A 1 104 ? 9.873 6.480 -16.406 1.00 55.09 104 PHE A O 1
ATOM 831 N N . PRO A 1 105 ? 9.429 4.449 -17.281 1.00 61.59 105 PRO A N 1
ATOM 832 C CA . PRO A 1 105 ? 7.991 4.588 -17.123 1.00 61.59 105 PRO A CA 1
ATOM 833 C C . PRO A 1 105 ? 7.658 4.554 -15.630 1.00 61.59 105 PRO A C 1
ATOM 835 O O . PRO A 1 105 ? 7.944 3.576 -14.949 1.00 61.59 105 PRO A O 1
ATOM 838 N N . LYS A 1 106 ? 7.070 5.636 -15.121 1.00 73.00 106 LYS A N 1
ATOM 839 C CA . LYS A 1 106 ? 6.632 5.740 -13.726 1.00 73.00 106 LYS A CA 1
ATOM 840 C C . LYS A 1 106 ? 5.128 5.542 -13.637 1.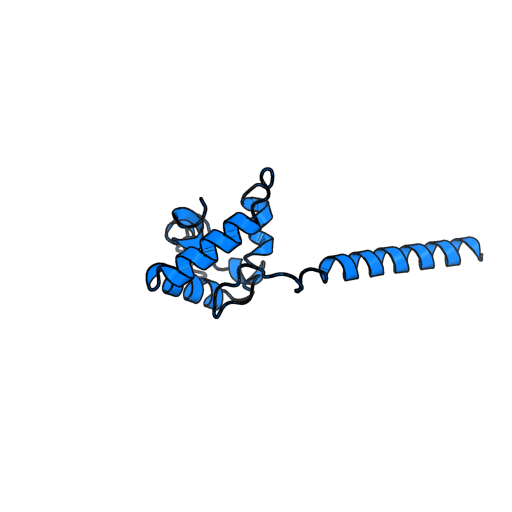00 73.00 106 LYS A C 1
ATOM 842 O O . LYS A 1 106 ? 4.376 6.182 -14.381 1.00 73.00 106 LYS A O 1
ATOM 847 N N . LYS A 1 107 ? 4.699 4.674 -12.725 1.00 75.69 107 LYS A N 1
ATOM 848 C CA . LYS A 1 107 ? 3.301 4.271 -12.543 1.00 75.69 107 LYS A CA 1
ATOM 849 C C . LYS A 1 107 ? 2.496 5.396 -11.886 1.00 75.69 107 LYS A C 1
ATOM 851 O O . LYS A 1 107 ? 2.973 6.063 -10.970 1.00 75.69 107 LYS A O 1
ATOM 856 N N . SER A 1 108 ? 1.282 5.628 -12.391 1.00 76.31 108 SER A N 1
ATOM 857 C CA . SER A 1 108 ? 0.364 6.666 -11.903 1.00 76.31 108 SER A CA 1
ATOM 858 C C . SER A 1 108 ? -0.326 6.227 -10.614 1.00 76.31 108 SER A C 1
ATOM 860 O O . SER A 1 108 ? -1.264 5.440 -10.680 1.00 76.31 108 SER A O 1
ATOM 862 N N . MET A 1 109 ? 0.044 6.796 -9.467 1.00 78.00 109 MET A N 1
ATOM 863 C CA . MET A 1 109 ? -0.595 6.474 -8.178 1.00 78.00 109 MET A CA 1
ATOM 864 C C . MET A 1 109 ? -2.088 6.819 -8.157 1.00 78.00 109 MET A C 1
ATOM 866 O O . MET A 1 109 ? -2.867 6.122 -7.522 1.00 78.00 109 MET A O 1
ATOM 870 N N . LYS A 1 110 ? -2.521 7.842 -8.908 1.00 73.31 110 LYS A N 1
ATOM 871 C CA . LYS A 1 110 ? -3.944 8.212 -9.027 1.00 73.31 110 LYS A CA 1
ATOM 872 C C . LYS A 1 110 ? -4.856 7.096 -9.557 1.00 73.31 110 LYS A C 1
ATOM 874 O O . LYS A 1 110 ? -6.062 7.161 -9.351 1.00 73.31 110 LYS A O 1
ATOM 879 N N . ASN A 1 111 ? -4.298 6.116 -10.273 1.00 77.69 111 ASN A N 1
ATOM 880 C CA . ASN A 1 111 ? -5.063 5.001 -10.837 1.00 77.69 111 ASN A CA 1
ATOM 881 C C . ASN A 1 111 ? -5.207 3.830 -9.857 1.00 77.69 111 ASN A C 1
ATOM 883 O O . ASN A 1 111 ? -5.859 2.850 -10.194 1.00 77.69 111 ASN A O 1
ATOM 887 N N . TYR A 1 112 ? -4.568 3.911 -8.693 1.00 80.94 112 TYR A N 1
ATOM 888 C CA . TYR A 1 112 ? -4.515 2.829 -7.725 1.00 80.94 112 TYR A CA 1
ATOM 889 C C . TYR A 1 112 ? -5.506 3.102 -6.600 1.00 80.94 112 TYR A C 1
ATOM 891 O O . TYR A 1 112 ? -5.486 4.159 -5.954 1.00 80.94 112 TYR A O 1
ATOM 899 N N . SER A 1 113 ? -6.341 2.110 -6.330 1.00 80.81 113 SER A N 1
ATOM 900 C CA . SER A 1 113 ? -7.305 2.115 -5.241 1.00 80.81 113 SER A CA 1
ATOM 901 C C . SER A 1 113 ? -6.612 2.239 -3.884 1.00 80.81 113 SER A C 1
ATOM 903 O O . SER A 1 113 ? -7.140 2.910 -3.000 1.00 80.81 113 SER A O 1
ATOM 905 N N . ILE A 1 114 ? -5.411 1.677 -3.704 1.00 82.44 114 ILE A N 1
ATOM 906 C CA . ILE A 1 114 ? -4.680 1.764 -2.426 1.00 82.44 114 ILE A CA 1
ATOM 907 C C . ILE A 1 114 ? -4.238 3.192 -2.065 1.00 82.44 114 ILE A C 1
ATOM 909 O O . ILE A 1 114 ? -4.120 3.500 -0.881 1.00 82.44 114 ILE A O 1
ATOM 913 N N . PHE A 1 115 ? -4.026 4.071 -3.054 1.00 75.75 115 PHE A N 1
ATOM 914 C CA . PHE A 1 115 ? -3.593 5.461 -2.832 1.00 75.75 115 PHE A CA 1
ATOM 915 C C . PHE A 1 115 ? -4.732 6.479 -2.856 1.00 75.75 115 PHE A C 1
ATOM 917 O O . PHE A 1 115 ? -4.523 7.618 -2.446 1.00 75.75 115 PHE A O 1
ATOM 924 N N . ASN A 1 116 ? -5.908 6.097 -3.353 1.00 75.06 116 ASN A N 1
ATOM 925 C CA . ASN A 1 116 ? -7.031 7.012 -3.531 1.00 75.06 116 ASN A CA 1
ATOM 926 C C . ASN A 1 116 ? -8.279 6.474 -2.822 1.00 75.06 116 ASN A C 1
ATOM 928 O O . ASN A 1 116 ? -8.697 6.986 -1.790 1.00 75.06 116 ASN A O 1
ATOM 932 N N . ASP A 1 117 ? -8.815 5.366 -3.322 1.00 75.56 117 ASP A N 1
ATOM 933 C CA . ASP A 1 117 ? -10.127 4.836 -2.942 1.00 75.56 117 ASP A CA 1
ATOM 934 C C . ASP A 1 117 ? -10.161 4.186 -1.541 1.00 75.56 117 ASP A C 1
ATOM 936 O O . ASP A 1 117 ? -11.187 4.166 -0.863 1.00 75.56 117 ASP A O 1
ATOM 940 N N . CYS A 1 118 ? -9.025 3.663 -1.074 1.00 70.31 118 CYS A N 1
ATOM 941 C CA . CYS A 1 118 ? -8.879 3.075 0.260 1.00 70.31 118 CYS A CA 1
ATOM 942 C C . CYS A 1 118 ? -8.466 4.101 1.328 1.00 70.31 118 CYS A C 1
ATOM 944 O O . CYS A 1 118 ? -8.601 3.822 2.521 1.00 70.31 118 CYS A O 1
ATOM 946 N N . MET A 1 119 ? -7.974 5.278 0.927 1.00 66.50 119 MET A N 1
ATOM 947 C CA . MET A 1 119 ? -7.538 6.343 1.835 1.00 66.50 119 MET A CA 1
ATOM 948 C C . MET A 1 119 ? -8.718 7.246 2.244 1.00 66.50 119 MET A C 1
ATOM 950 O O . MET A 1 119 ? -8.779 8.410 1.863 1.00 66.50 119 MET A O 1
ATOM 954 N N . LEU A 1 120 ? -9.651 6.701 3.039 1.00 57.19 120 LEU A N 1
ATOM 955 C CA . LEU A 1 120 ? -10.772 7.438 3.661 1.00 57.19 120 LEU A CA 1
ATOM 956 C C . LEU A 1 120 ? -10.319 8.302 4.857 1.00 57.19 120 LEU A C 1
ATOM 958 O O . LEU A 1 120 ? -9.547 7.833 5.729 1.00 57.19 120 LEU A O 1
#

pLDDT: mean 70.31, std 12.94, range [38.03, 87.75]

Nearest PDB structures (foldseek):
  3uum-assembly2_B  TM=2.648E-01  e=4.777E+00  Rattus norvegicus

=== Feature glossary ===
Each block in this record encodes a different view of the same protein. In brief:

Predicted aligned error. PAE(i, j) answers: if I align the predicted and true structures on residue i, how far off (in Å) do I expect residue j to be? A block-diagonal PAE matrix with low values on the blocks and high values off-diagonal is the signature of a multi-domain protein with confidently predicted domains but uncertain inter-domain orientation.

Contact-map, Ramachandran, and PAE plots. Plot images: a contact map (which residues are close in 3D, as an N×N binary image), a Ramachandran scatter (backbone torsion angles, revealing secondary-structure composition at a glance), and — for AlphaFold structures — a PAE heatmap (pai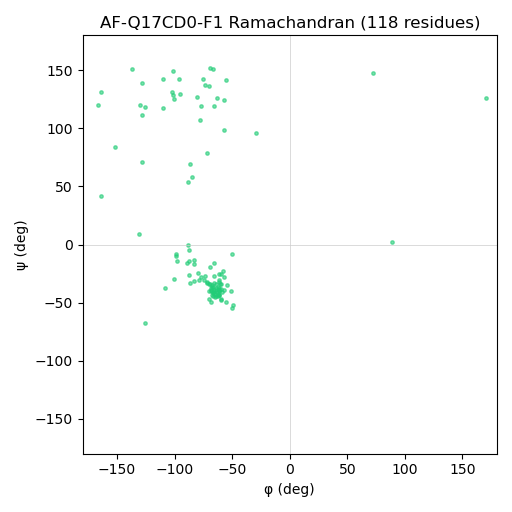rwise prediction confidence).

Backbone torsions (φ/ψ). φ (phi) and ψ (psi) are the two rotatable backbone dihedrals per residue: φ is the C(i-1)–N–Cα–C torsion, ψ is the N–Cα–C–N(i+1) torsion, both in degrees on (−180°, 180°]. α-helical residues cluster near (−60°, −45°); β-strand residues near (−120°, +130°). A Ramachandran plot is simply a scatter of (φ, ψ) for every residue.

Foldseek 3Di. A 3Di character summarizes, for each residue, the relative orientation of the Cα frame of its nearest spatial neighbor. Because it encodes fold topology rather than chemistry, 3Di alignments detect remote structural similarity that sequence alignment misses.

Radius of gyration, Cα contacts, bounding box. Three whole-structure scalars: the radius of gyration (RMS distance of Cα from centroid, in Å), the count of Cα–Cα contacts (pairs closer than 8 Å and separated by more than four residues in sequence — i.e. tertiary, not local, contacts), and the bounding-box dimensions. Together they distinguish compact globular folds from extended fibres or disordered chains.

Sequence. Sequence gives the chain of amino acids in standard one-letter code (A=alanine, C=cysteine, …, Y=tyrosine), read N→C. It is the only feature that is directly encoded by the gene; all structural features are derived from the folded form of this sequence.

mmCIF coordinates. Atomic coordinates in PDBx/mmCIF format — the same representation the Protein Data Bank distributes. Each line of the _atom_site loop places one backbone atom in Cartesian space (units: ångströms, origin: arbitrary).

Secondary structure (3-state, P-SEA). Three-state secondary structure (P-SEA) collapses the eight DSSP classes into helix (a), strand (b), and coil (c). P-SEA assigns these from Cα geometry alone — distances and angles — without requiring backbone oxygens, so it works on any Cα trace.

InterPro / GO / CATH / organism. Functional annotations link the protein to curated databases. InterPro entries identify conserved domains and families by matching the sequence against member-database signatures (Pfam, PROSITE, CDD, …). Gene Ontology (GO) terms describe molecular function, biological process, and cellular component in a controlled vocabulary. CATH places the structure in a hierarchical fold classification (Class/Architecture/Topology/Homologous-superfamily). The organism is the source species.

B-factor. B-factor (Debye–Waller factor) reflects atomic displacement in the crystal lattice. It is an experimental observable (units Å²), not a prediction; low values mean the atom is pinned down, high values mean it moves or is heterogeneous across the crystal.

Rendered structure images. Structure images are PyMOL renders from six orthogonal camera directions. Cartoon representation draws helices as coils and strands as arrows; sticks shows the backbone as bonds; surface shows the solvent-excluded envelope. Rainbow coloring maps sequence position to hue (blue→red, N→C); chain coloring assigns a distinct color per polypeptide.

Solvent-accessible surface area. Solvent-accessible surface area (SASA) is the area in Å² traced out by the centre of a 1.4 Å probe sphere (a water molecule) rolled over the protein's van der Waals surface (Shrake–Rupley / Lee–Richards construction). Buried residues have near-zero SASA; fully exposed residues can exceed 200 Å². The total SASA scales roughly with the number of surface residues.

Secondary structure (8-state, DSSP). The SS8 string is DSSP's per-residue secondary-structure call. α-helix (H) means an i→i+4 H-bond ladder; β-strand (E) means the residue participates in a β-sheet; 3₁₀ (G) and π (I) are tighter and wider helices; T/S are turns/bends; '-' is loop.

pLDDT. For AlphaFold models, the B-factor field carries pLDDT — the model's own estimate of local accuracy on a 0–100 scale. Regions with pLDDT<50 should be treated as essentially unmodeled; they often correspond to intrinsically disordered segments.

Nearest PDB structures. Nearest PDB neighbors are the top structural matches found by Foldseek when searching this structure against the entire Protein Data Bank. Each hit reports a TM-score (0 to 1; >0.5 almost always implies the same fold) and an E-value. These are *structural* homologs — they may share no detectable sequence similarity.